Protein AF-A0A939LYI3-F1 (afdb_monomer)

Organism: NCBI:txid1289170

Foldseek 3Di:
DDPVVVLVVVVQVLCCVLQNHWDWDDFDDDQWTWTWTDGLNWIKIKIKGWDAFPPDPDADVRAIWIAIWMATPVGTQDGDPGTDRDPVVNSVPTPSVSVNVVNVD

Radius of gyration: 13.81 Å; Cα contacts (8 Å, |Δi|>4): 170; chains: 1; bounding box: 34×32×33 Å

Mean predicted aligned error: 7.63 Å

pLDDT: mean 76.93, std 11.79, range [40.0, 89.81]

Secondary structure (DSSP, 8-state):
--HHHHHHHHHHHHHHHHHS--------SSSEEEEEEEETTEEEEEEEEEE-TTS-TTTSTT--EEEEEEEETTEEEEE--S-BSSHHHHHHTS-HHHHHHHH--

Solvent-accessible surface area (backbone atoms only — not comparable to full-atom values): 6006 Å² total; per-residue (Å²): 135,53,75,65,56,54,52,50,51,52,51,52,50,53,47,34,73,76,72,39,79,67,57,74,77,56,70,65,94,62,62,44,44,42,40,40,30,37,42,92,93,39,54,36,35,38,40,38,36,54,43,61,53,64,81,44,87,86,82,50,87,52,45,45,31,15,30,41,34,35,28,42,85,94,40,80,61,44,69,49,88,70,61,24,81,37,64,68,54,22,58,69,65,48,61,59,66,63,47,48,59,66,65,74,110

Sequence (105 aa):
MSKREEIRAHVLNALATKLGDVVSTSSELSLVYEFSGEVDGRPLRVVVKQFPAGENPETYGGREKWSVELFGEDGELDRFHNPEDSLELAFDMVNWDKVKDYFVK

Structure (mmCIF, N/CA/C/O backbone):
data_AF-A0A939LYI3-F1
#
_entry.id   AF-A0A939LYI3-F1
#
loop_
_atom_site.group_PDB
_atom_site.id
_atom_site.type_symbol
_atom_site.label_atom_id
_atom_site.label_alt_id
_atom_site.label_comp_id
_atom_site.label_asym_id
_atom_site.label_entity_id
_atom_site.label_seq_id
_atom_site.pdbx_PDB_ins_code
_atom_site.Cartn_x
_atom_site.Cartn_y
_atom_site.Cartn_z
_atom_site.occupancy
_atom_site.B_iso_or_equiv
_atom_site.auth_seq_id
_atom_site.auth_comp_id
_atom_site.auth_asym_id
_atom_site.auth_atom_id
_atom_site.pdbx_PDB_model_num
ATOM 1 N N . MET A 1 1 ? 13.337 17.796 -6.782 1.00 59.38 1 MET A N 1
ATOM 2 C CA . MET A 1 1 ? 12.621 16.783 -5.987 1.00 59.38 1 MET A CA 1
ATOM 3 C C . MET A 1 1 ? 13.412 15.494 -6.095 1.00 59.38 1 MET A C 1
ATOM 5 O O . MET A 1 1 ? 13.933 15.218 -7.169 1.00 59.38 1 MET A O 1
ATOM 9 N N . SER A 1 2 ? 13.616 14.781 -4.995 1.00 77.00 2 SER A N 1
ATOM 10 C CA . SER A 1 2 ? 14.302 13.484 -5.001 1.00 77.00 2 SER A CA 1
ATOM 11 C C . SER A 1 2 ? 13.312 12.348 -5.290 1.00 77.00 2 SER A C 1
ATOM 13 O O . SER A 1 2 ? 12.158 12.435 -4.876 1.00 77.00 2 SER A O 1
ATOM 15 N N . LYS A 1 3 ? 13.766 11.242 -5.908 1.00 73.56 3 LYS A N 1
ATOM 16 C CA . LYS A 1 3 ? 12.952 10.017 -6.121 1.00 73.56 3 LYS A CA 1
ATOM 17 C C . LYS A 1 3 ? 12.274 9.541 -4.822 1.00 73.56 3 LYS A C 1
ATOM 19 O O . LYS A 1 3 ? 11.173 9.009 -4.839 1.00 73.56 3 LYS A O 1
ATOM 24 N N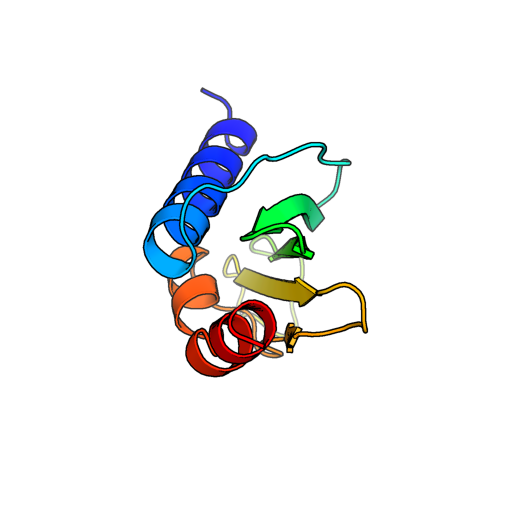 . ARG A 1 4 ? 12.903 9.804 -3.670 1.00 71.19 4 ARG A N 1
ATOM 25 C CA . ARG A 1 4 ? 12.353 9.551 -2.329 1.00 71.19 4 ARG A CA 1
ATOM 26 C C . ARG A 1 4 ? 11.107 10.383 -2.023 1.00 71.19 4 ARG A C 1
ATOM 28 O O . ARG A 1 4 ? 10.139 9.852 -1.492 1.00 71.19 4 ARG A O 1
ATOM 35 N N . GLU A 1 5 ? 11.154 11.683 -2.287 1.00 73.75 5 GLU A N 1
ATOM 36 C CA . GLU A 1 5 ? 10.021 12.580 -2.046 1.00 73.75 5 GLU A CA 1
ATOM 37 C C . GLU A 1 5 ? 8.853 12.246 -2.972 1.00 73.75 5 GLU A C 1
ATOM 39 O O . GLU A 1 5 ? 7.710 12.286 -2.532 1.00 73.75 5 GLU A O 1
ATOM 44 N N . GLU A 1 6 ? 9.145 11.834 -4.207 1.00 81.06 6 GLU A N 1
ATOM 45 C CA . GLU A 1 6 ? 8.144 11.368 -5.170 1.00 81.06 6 GLU A CA 1
ATOM 46 C C . GLU A 1 6 ? 7.450 10.085 -4.691 1.00 81.06 6 GLU A C 1
ATOM 48 O O . GLU A 1 6 ? 6.223 10.044 -4.635 1.00 81.06 6 GLU A O 1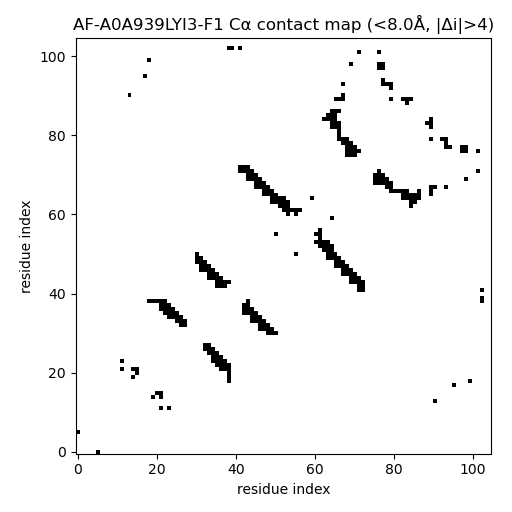
ATOM 53 N N . ILE A 1 7 ? 8.215 9.070 -4.263 1.00 79.19 7 ILE A N 1
ATOM 54 C CA . ILE A 1 7 ? 7.660 7.819 -3.712 1.00 79.19 7 ILE A CA 1
ATOM 55 C C . ILE A 1 7 ? 6.828 8.111 -2.463 1.00 79.19 7 ILE A C 1
ATOM 57 O O . ILE A 1 7 ? 5.702 7.635 -2.349 1.00 79.19 7 ILE A O 1
ATOM 61 N N . ARG A 1 8 ? 7.346 8.931 -1.540 1.00 78.62 8 ARG A N 1
ATOM 62 C CA . ARG A 1 8 ? 6.610 9.320 -0.332 1.00 78.62 8 ARG A CA 1
ATOM 63 C C . ARG A 1 8 ? 5.301 10.023 -0.680 1.00 78.62 8 ARG A C 1
ATOM 65 O O . ARG A 1 8 ? 4.269 9.664 -0.126 1.00 78.62 8 ARG A O 1
ATOM 72 N N . ALA A 1 9 ? 5.331 11.007 -1.576 1.00 81.69 9 ALA A N 1
ATOM 73 C CA . ALA A 1 9 ? 4.134 11.732 -1.985 1.00 81.69 9 ALA A CA 1
ATOM 74 C C . ALA A 1 9 ? 3.108 10.796 -2.639 1.00 81.69 9 ALA A C 1
ATOM 76 O O . ALA A 1 9 ? 1.924 10.886 -2.326 1.00 81.69 9 ALA A O 1
ATOM 77 N N . HIS A 1 10 ? 3.559 9.867 -3.486 1.00 83.44 10 HIS A N 1
ATOM 78 C CA . HIS A 1 10 ? 2.692 8.880 -4.123 1.00 83.44 10 HIS A CA 1
ATOM 79 C C . HIS A 1 10 ? 2.032 7.951 -3.096 1.00 83.44 10 HIS A C 1
ATOM 81 O O . HIS A 1 10 ? 0.813 7.808 -3.104 1.00 83.44 10 HIS A O 1
ATOM 87 N N . VAL A 1 11 ? 2.815 7.382 -2.173 1.00 82.25 11 VAL A N 1
ATOM 88 C CA . VAL A 1 11 ? 2.314 6.505 -1.103 1.00 82.25 11 VAL A CA 1
ATOM 89 C C . VAL A 1 11 ? 1.299 7.235 -0.229 1.00 82.25 11 VAL A C 1
ATOM 91 O O . VAL A 1 11 ? 0.204 6.726 -0.016 1.00 82.25 11 VAL A O 1
ATOM 94 N N . LEU A 1 12 ? 1.623 8.442 0.242 1.00 80.81 12 LEU A N 1
ATOM 95 C CA . LEU A 1 12 ? 0.710 9.217 1.085 1.00 80.81 12 LEU A CA 1
ATOM 96 C C . LEU A 1 12 ? -0.576 9.582 0.348 1.00 80.81 12 LEU A C 1
ATOM 98 O O . LEU A 1 12 ? -1.646 9.485 0.932 1.00 80.81 12 LEU A O 1
ATOM 102 N N . ASN A 1 13 ? -0.491 9.947 -0.931 1.00 84.75 13 ASN A N 1
ATOM 103 C CA . ASN A 1 13 ? -1.670 10.241 -1.736 1.00 84.75 13 ASN A CA 1
ATOM 104 C C . ASN A 1 13 ? -2.548 8.996 -1.956 1.00 84.75 13 ASN A C 1
ATOM 106 O O . ASN A 1 13 ? -3.771 9.073 -1.841 1.00 84.75 13 ASN A O 1
ATOM 110 N N . ALA A 1 14 ? -1.937 7.842 -2.235 1.00 83.69 14 ALA A N 1
ATOM 111 C CA . ALA A 1 14 ? -2.651 6.580 -2.397 1.00 83.69 14 ALA A CA 1
ATOM 112 C C . ALA A 1 14 ? -3.350 6.166 -1.094 1.00 83.69 14 ALA A C 1
ATOM 114 O O . ALA A 1 14 ? -4.542 5.862 -1.104 1.00 83.69 14 ALA A O 1
ATOM 115 N N . LEU A 1 15 ? -2.643 6.236 0.038 1.00 82.44 15 LEU A N 1
ATOM 116 C CA . LEU A 1 15 ? -3.217 5.960 1.354 1.00 82.44 15 LEU A CA 1
ATOM 117 C C . LEU A 1 15 ? -4.337 6.944 1.693 1.00 82.44 15 LEU A C 1
ATOM 119 O O . LEU A 1 15 ? -5.416 6.504 2.071 1.00 82.44 15 LEU A O 1
ATOM 123 N N . ALA A 1 16 ? -4.131 8.243 1.465 1.00 82.00 16 ALA A N 1
ATOM 124 C CA . ALA A 1 16 ? -5.142 9.262 1.724 1.00 82.00 16 ALA A CA 1
ATOM 125 C C . ALA A 1 16 ? -6.421 9.042 0.912 1.00 82.00 16 ALA A C 1
ATOM 127 O O . ALA A 1 16 ? -7.530 9.137 1.434 1.00 82.00 16 ALA A O 1
ATOM 128 N N . THR A 1 17 ? -6.266 8.670 -0.359 1.00 84.31 17 THR A N 1
ATOM 129 C CA . THR A 1 17 ? -7.386 8.362 -1.257 1.00 84.31 17 THR A CA 1
ATOM 130 C C . THR A 1 17 ? -8.161 7.119 -0.812 1.00 84.31 17 THR A C 1
ATOM 132 O O . THR A 1 17 ? -9.374 7.046 -1.007 1.00 84.31 17 THR A O 1
ATOM 135 N N . LYS A 1 18 ? -7.478 6.114 -0.248 1.00 83.00 18 LYS A N 1
ATOM 136 C CA . LYS A 1 18 ? -8.090 4.823 0.100 1.00 83.00 18 LYS A CA 1
ATOM 137 C C . LYS A 1 18 ? -8.603 4.764 1.539 1.00 83.00 18 LYS A C 1
ATOM 139 O O . LYS A 1 18 ? -9.608 4.092 1.757 1.00 83.00 18 LYS A O 1
ATOM 144 N N . LEU A 1 19 ? -7.934 5.420 2.487 1.00 77.81 19 LEU A N 1
ATOM 145 C CA . LEU A 1 19 ? -8.146 5.271 3.932 1.00 77.81 19 LEU A CA 1
ATOM 146 C C . LEU A 1 19 ? -8.497 6.576 4.667 1.00 77.81 19 LEU A C 1
ATOM 148 O O . LEU A 1 19 ? -9.026 6.493 5.766 1.00 77.81 19 LEU A O 1
ATOM 152 N N . GLY A 1 20 ? -8.262 7.759 4.089 1.00 73.56 20 GLY A N 1
ATOM 153 C CA . GLY A 1 20 ? -8.453 9.046 4.781 1.00 73.56 20 GLY A CA 1
ATOM 154 C C . GLY A 1 20 ? -7.144 9.656 5.297 1.00 73.56 20 GLY A C 1
ATOM 155 O O . GLY A 1 20 ? -6.073 9.281 4.842 1.00 73.56 20 GLY A O 1
ATOM 156 N N . ASP A 1 21 ? -7.201 10.644 6.192 1.00 70.75 21 ASP A N 1
ATOM 157 C CA . ASP A 1 21 ? -6.009 11.405 6.611 1.00 70.75 21 ASP A CA 1
ATOM 158 C C . ASP A 1 21 ? -4.956 10.498 7.284 1.00 70.75 21 ASP A C 1
ATOM 160 O O . ASP A 1 21 ? -5.264 9.798 8.245 1.00 70.75 21 ASP A 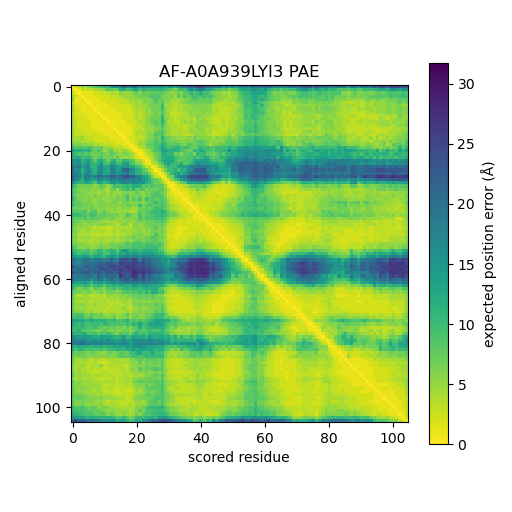O 1
ATOM 164 N N . VAL A 1 22 ? -3.719 10.492 6.766 1.00 65.12 22 VAL A N 1
ATOM 165 C CA . VAL A 1 22 ? -2.627 9.623 7.242 1.00 65.12 22 VAL A CA 1
ATOM 166 C C . VAL A 1 22 ? -1.453 10.465 7.732 1.00 65.12 22 VAL A C 1
ATOM 168 O O . VAL A 1 22 ? -0.759 11.122 6.952 1.00 65.12 22 VAL A O 1
ATOM 171 N N . VAL A 1 23 ? -1.157 10.373 9.030 1.00 63.19 23 VAL A N 1
ATOM 172 C CA . VAL A 1 23 ? -0.034 11.083 9.662 1.00 63.19 23 VAL A CA 1
ATOM 173 C C . VAL A 1 23 ? 1.241 10.235 9.601 1.00 63.19 23 VAL A C 1
ATOM 175 O O . VAL A 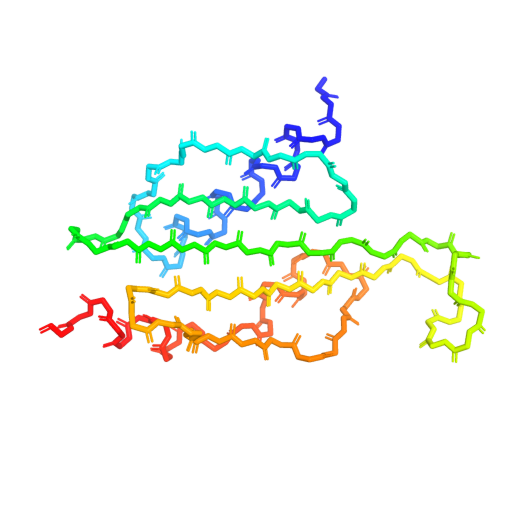1 23 ? 1.390 9.281 10.349 1.00 63.19 23 VAL A O 1
ATOM 178 N N . SER A 1 24 ? 2.189 10.571 8.720 1.00 60.81 24 SER A N 1
ATOM 179 C CA . SER A 1 24 ? 3.414 9.774 8.496 1.00 60.81 24 SER A CA 1
ATOM 180 C C . SER A 1 24 ? 4.601 10.189 9.375 1.00 60.81 24 SER A C 1
ATOM 182 O O . SER A 1 24 ? 4.975 11.363 9.379 1.00 60.81 24 SER A O 1
ATOM 184 N N . THR A 1 25 ? 5.249 9.229 10.055 1.00 54.81 25 THR A N 1
ATOM 185 C CA . THR A 1 25 ? 6.258 9.523 11.101 1.00 54.81 25 THR A CA 1
ATOM 186 C C . THR A 1 25 ? 7.720 9.128 10.836 1.00 54.81 25 THR A C 1
ATOM 188 O O . THR A 1 25 ? 8.587 9.699 11.491 1.00 54.81 25 THR A O 1
ATOM 191 N N . SER A 1 26 ? 8.080 8.252 9.887 1.00 54.69 26 SER A N 1
ATOM 192 C CA . SER A 1 26 ? 9.506 7.958 9.590 1.00 54.69 26 SER A CA 1
ATOM 193 C C . SER A 1 26 ? 9.703 7.153 8.296 1.00 54.69 26 SER A C 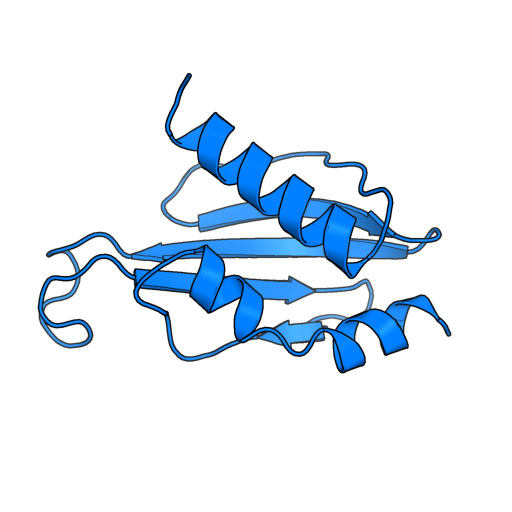1
ATOM 195 O O . SER A 1 26 ? 8.732 6.622 7.770 1.00 54.69 26 SER A O 1
ATOM 197 N N . SER A 1 27 ? 10.950 7.069 7.805 1.00 51.91 27 SER A N 1
ATOM 198 C CA . SER A 1 27 ? 11.424 6.115 6.783 1.00 51.91 27 SER A CA 1
ATOM 199 C C . SER A 1 27 ? 12.929 5.831 6.975 1.00 51.91 27 SER A C 1
ATOM 201 O O . SER A 1 27 ? 13.711 6.789 6.946 1.00 51.91 27 SER A O 1
ATOM 203 N N . GLU A 1 28 ? 13.359 4.570 7.095 1.00 44.81 28 GLU A N 1
ATOM 204 C CA . GLU A 1 28 ? 14.785 4.169 7.055 1.00 44.81 28 GLU A CA 1
ATOM 205 C C . GLU A 1 28 ? 15.227 3.653 5.666 1.00 44.81 28 GLU A C 1
ATOM 207 O O . GLU A 1 28 ? 14.400 3.364 4.805 1.00 44.81 28 GLU A O 1
ATOM 212 N N . LEU A 1 29 ? 16.546 3.638 5.416 1.00 40.00 29 LEU A N 1
ATOM 213 C CA . LEU A 1 29 ? 17.188 3.550 4.092 1.00 40.00 29 LEU A CA 1
ATOM 214 C C . LEU A 1 29 ? 17.542 2.114 3.657 1.00 40.00 29 LEU A C 1
ATOM 216 O O . LEU A 1 29 ? 18.506 1.534 4.150 1.00 40.00 29 LEU A O 1
ATOM 220 N N . SER A 1 30 ? 16.838 1.603 2.642 1.00 57.59 30 SER A N 1
ATOM 221 C CA . SER A 1 30 ? 17.316 0.634 1.634 1.00 57.59 30 SER A CA 1
ATOM 222 C C . SER A 1 30 ? 16.311 0.588 0.462 1.00 57.59 30 SER A C 1
ATOM 224 O O . SER A 1 30 ? 15.467 1.475 0.355 1.00 57.59 30 SER A O 1
ATOM 226 N N . LEU A 1 31 ? 16.356 -0.437 -0.402 1.00 64.19 31 LEU A N 1
ATOM 227 C CA . LEU A 1 31 ? 15.297 -0.782 -1.372 1.00 64.19 31 LEU A CA 1
ATOM 228 C C . LEU A 1 31 ? 13.906 -0.998 -0.733 1.00 64.19 31 LEU A C 1
ATOM 230 O O . LEU A 1 31 ? 12.926 -1.255 -1.425 1.00 64.19 31 LEU A O 1
ATOM 234 N N . VAL A 1 32 ? 13.819 -0.918 0.591 1.00 74.25 32 VAL A N 1
ATOM 235 C CA . VAL A 1 32 ? 12.604 -1.024 1.382 1.00 74.25 32 VAL A CA 1
ATOM 236 C C . VAL A 1 32 ? 12.303 0.340 2.003 1.00 74.25 32 VAL A C 1
ATOM 238 O O . VAL A 1 32 ? 13.115 0.875 2.754 1.00 74.25 32 VAL A O 1
ATOM 241 N N . TYR A 1 33 ? 11.131 0.888 1.698 1.00 78.25 33 TYR A N 1
ATOM 242 C CA . TYR A 1 33 ? 10.587 2.117 2.258 1.00 78.25 33 TYR A CA 1
ATOM 243 C C . TYR A 1 33 ? 9.483 1.768 3.252 1.00 78.25 33 TYR A C 1
ATOM 245 O O . TYR A 1 33 ? 8.431 1.266 2.864 1.00 78.25 33 TYR A O 1
ATOM 253 N N . GLU A 1 34 ? 9.707 2.042 4.530 1.00 79.94 34 GLU A N 1
ATOM 254 C CA . GLU A 1 34 ? 8.701 1.851 5.575 1.00 79.94 34 GLU A CA 1
ATOM 255 C C . GLU A 1 34 ? 8.060 3.190 5.947 1.00 79.94 34 GLU A C 1
ATOM 257 O O . GLU A 1 34 ? 8.759 4.192 6.098 1.00 79.94 34 GLU A O 1
ATOM 262 N N . PHE A 1 35 ? 6.737 3.200 6.081 1.00 79.88 35 PHE A N 1
ATOM 263 C CA . PHE A 1 35 ? 5.937 4.341 6.501 1.00 79.88 35 PHE A CA 1
ATOM 264 C C . PHE A 1 35 ? 5.027 3.900 7.637 1.00 79.88 35 PHE A C 1
ATOM 266 O O . PHE A 1 35 ? 4.186 3.028 7.451 1.00 79.88 35 PHE A O 1
ATOM 273 N N . SER A 1 36 ? 5.151 4.537 8.792 1.00 81.38 36 SER A N 1
ATOM 274 C CA . SER A 1 36 ? 4.195 4.373 9.888 1.00 81.38 36 SER A CA 1
ATOM 275 C C . SER A 1 36 ? 3.266 5.575 9.935 1.00 81.38 36 SER A C 1
ATOM 277 O O . SER A 1 36 ? 3.720 6.712 9.771 1.00 81.38 36 SER A O 1
ATOM 279 N N . GLY A 1 37 ? 1.988 5.325 10.177 1.00 80.75 37 GLY A N 1
ATOM 280 C CA . GLY A 1 37 ? 0.983 6.335 10.434 1.00 80.75 37 GLY A CA 1
ATOM 281 C C . GLY A 1 37 ? -0.195 5.788 11.218 1.00 80.75 37 GLY A C 1
ATOM 282 O O . GLY A 1 37 ? -0.104 4.733 11.839 1.00 80.75 37 GLY A O 1
ATOM 283 N N . GLU A 1 38 ? -1.281 6.541 11.215 1.00 81.56 38 GLU A N 1
ATOM 284 C CA . GLU A 1 38 ? -2.491 6.233 11.964 1.00 81.56 38 GLU A CA 1
ATOM 285 C C . GLU A 1 38 ? -3.702 6.544 11.085 1.00 81.56 38 GLU A C 1
ATOM 287 O O . GLU A 1 38 ? -3.675 7.526 10.342 1.00 81.56 38 GLU A O 1
ATOM 292 N N . VAL A 1 39 ? -4.724 5.694 11.155 1.00 80.94 39 VAL A N 1
ATOM 293 C CA . VAL A 1 39 ? -6.035 5.886 10.525 1.00 80.94 39 VAL A CA 1
ATOM 294 C C . VAL A 1 39 ? -7.080 5.660 11.613 1.00 80.94 39 VAL A C 1
ATOM 296 O O . VAL A 1 39 ? -7.071 4.616 12.262 1.00 80.94 39 VAL A O 1
ATOM 299 N N . ASP A 1 40 ? -7.941 6.651 11.851 1.00 80.00 40 ASP A N 1
ATOM 300 C CA . ASP A 1 40 ? -9.004 6.605 12.868 1.00 80.00 40 ASP A CA 1
ATOM 301 C C . ASP A 1 40 ? -8.536 6.157 14.273 1.00 80.00 40 ASP A C 1
ATOM 303 O O . ASP A 1 40 ? -9.205 5.378 14.952 1.00 80.00 40 ASP A O 1
ATOM 307 N N . GLY A 1 41 ? -7.374 6.626 14.742 1.00 79.50 41 GLY A N 1
ATOM 308 C CA . GLY A 1 41 ? -6.858 6.253 16.068 1.00 79.50 41 GLY A CA 1
ATOM 309 C C . GLY A 1 41 ? -6.073 4.940 16.110 1.00 79.50 41 GLY A C 1
ATOM 310 O O . GLY A 1 41 ? -5.567 4.575 17.171 1.00 79.50 41 GLY A O 1
ATOM 311 N N . ARG A 1 42 ? -5.980 4.207 14.992 1.00 83.31 42 ARG A N 1
ATOM 312 C CA . ARG A 1 42 ? -5.324 2.893 14.918 1.00 83.31 42 ARG A CA 1
ATOM 313 C C . ARG A 1 42 ? -4.040 2.953 14.093 1.00 83.31 42 ARG A C 1
ATOM 315 O O . ARG A 1 42 ? -4.036 3.558 13.017 1.00 83.31 42 ARG A O 1
ATOM 322 N N . PRO A 1 43 ? -2.955 2.299 14.538 1.00 85.75 43 PRO A N 1
ATOM 323 C CA . PRO A 1 43 ? -1.689 2.336 13.825 1.00 85.75 43 PRO A CA 1
ATOM 324 C C . PRO A 1 43 ? -1.781 1.585 12.492 1.00 85.75 43 PRO A C 1
ATOM 326 O O . PRO A 1 43 ? -2.349 0.497 12.393 1.00 85.75 43 PRO A O 1
ATOM 329 N N . LEU A 1 44 ? -1.159 2.166 11.474 1.00 86.69 44 LEU A N 1
ATOM 330 C CA . LEU A 1 44 ? -0.958 1.593 10.153 1.00 86.69 44 LEU A CA 1
ATOM 331 C C . LEU A 1 44 ? 0.525 1.666 9.810 1.00 86.69 44 LEU A C 1
ATOM 333 O O . LEU A 1 44 ? 1.158 2.711 9.932 1.00 86.69 44 LEU A O 1
ATOM 337 N N . ARG A 1 45 ? 1.080 0.573 9.308 1.00 88.12 45 ARG A N 1
ATOM 338 C CA . ARG A 1 45 ? 2.454 0.511 8.827 1.00 88.12 45 ARG A CA 1
ATOM 339 C C . ARG A 1 45 ? 2.474 -0.044 7.415 1.00 88.12 45 ARG A C 1
ATOM 341 O O . ARG A 1 45 ? 1.878 -1.078 7.137 1.00 88.12 45 ARG A O 1
ATOM 348 N N . VAL A 1 46 ? 3.162 0.651 6.525 1.00 87.31 46 VAL A N 1
ATOM 349 C CA . VAL A 1 46 ? 3.234 0.366 5.093 1.00 87.31 46 VAL A CA 1
ATOM 350 C C . VAL A 1 46 ? 4.683 0.123 4.732 1.00 87.31 46 VAL A C 1
ATOM 352 O O . VAL A 1 46 ? 5.531 0.978 4.962 1.00 87.31 46 VAL A O 1
ATOM 355 N N . VAL A 1 47 ? 4.971 -1.031 4.152 1.00 86.88 47 VAL A N 1
ATOM 356 C CA . VAL A 1 47 ? 6.305 -1.402 3.693 1.00 86.88 47 VAL A CA 1
ATOM 357 C C . VAL A 1 47 ? 6.263 -1.530 2.178 1.00 86.88 47 VAL A C 1
ATOM 359 O O . VAL A 1 47 ? 5.625 -2.426 1.637 1.00 86.88 47 VAL A O 1
ATOM 362 N N . VAL A 1 48 ? 6.954 -0.630 1.487 1.00 85.38 48 VAL A N 1
ATOM 363 C CA . VAL A 1 48 ? 7.090 -0.622 0.030 1.00 85.38 48 VAL A CA 1
ATOM 364 C C . VAL A 1 48 ? 8.473 -1.134 -0.338 1.00 85.38 48 VAL A C 1
ATOM 366 O O . VAL A 1 48 ? 9.477 -0.546 0.049 1.00 85.38 48 VAL A O 1
ATOM 369 N N . LYS A 1 49 ? 8.552 -2.214 -1.107 1.00 83.12 49 LYS A N 1
ATOM 370 C CA . LYS A 1 49 ? 9.817 -2.801 -1.564 1.00 83.12 49 LYS A CA 1
ATOM 371 C C . LYS A 1 49 ? 9.993 -2.528 -3.049 1.00 83.12 49 LYS A C 1
ATOM 373 O O . LYS A 1 49 ? 9.135 -2.892 -3.847 1.00 83.12 49 LYS A O 1
ATOM 378 N N . GLN A 1 50 ? 11.106 -1.907 -3.406 1.00 81.00 50 GLN A N 1
ATOM 379 C CA . GLN A 1 50 ? 11.545 -1.686 -4.774 1.00 81.00 50 GLN A CA 1
ATOM 380 C C . GLN A 1 50 ? 12.595 -2.736 -5.141 1.00 81.00 50 GLN A C 1
ATOM 382 O O . GLN A 1 50 ? 13.570 -2.934 -4.430 1.00 81.00 50 GLN A O 1
ATOM 387 N N . PHE A 1 51 ? 12.433 -3.387 -6.279 1.00 79.69 51 PHE A N 1
ATOM 388 C CA . PHE A 1 51 ? 13.388 -4.336 -6.834 1.00 79.69 51 PHE A CA 1
ATOM 389 C C . PHE A 1 51 ? 13.886 -3.756 -8.161 1.00 79.69 51 PHE A C 1
ATOM 391 O O . PHE A 1 51 ? 13.140 -3.761 -9.141 1.00 79.69 51 PHE A O 1
ATOM 398 N N . PRO A 1 52 ? 15.093 -3.179 -8.219 1.00 72.62 52 PRO A N 1
ATOM 399 C CA . PRO A 1 52 ? 15.566 -2.486 -9.407 1.00 72.62 52 PRO A CA 1
ATOM 400 C C . PRO A 1 52 ? 15.875 -3.461 -10.546 1.00 72.62 52 PRO A C 1
ATOM 402 O O . PRO A 1 52 ? 16.202 -4.635 -10.350 1.00 72.62 52 PRO A O 1
ATOM 405 N N . ALA A 1 53 ? 15.781 -2.938 -11.767 1.00 70.81 53 ALA A N 1
ATOM 406 C CA . ALA A 1 53 ? 16.114 -3.669 -12.979 1.00 70.81 53 ALA A CA 1
ATOM 407 C C . ALA A 1 53 ? 17.554 -4.214 -12.920 1.00 70.81 53 ALA A C 1
ATOM 409 O O . ALA A 1 53 ? 18.500 -3.467 -12.683 1.00 70.81 53 ALA A O 1
ATOM 410 N N . GLY A 1 54 ? 17.717 -5.514 -13.177 1.00 63.03 54 GLY A N 1
ATOM 411 C CA . GLY A 1 54 ? 19.028 -6.153 -13.336 1.00 63.03 54 GLY A CA 1
ATOM 412 C C . GLY A 1 54 ? 19.664 -6.735 -12.068 1.00 63.03 54 GLY A C 1
ATOM 413 O O . GLY A 1 54 ? 20.609 -7.504 -12.202 1.00 63.03 54 GLY A O 1
ATOM 414 N N . GLU A 1 55 ? 19.139 -6.466 -10.866 1.00 57.03 55 GLU A N 1
ATOM 415 C CA . GLU A 1 55 ? 19.654 -7.083 -9.625 1.00 57.03 55 GLU A CA 1
ATOM 416 C C . GLU A 1 55 ? 19.082 -8.485 -9.348 1.00 57.03 55 GLU A C 1
ATOM 418 O O . GLU A 1 55 ? 19.577 -9.188 -8.472 1.00 57.03 55 GLU A O 1
ATOM 423 N N . ASN A 1 56 ? 18.078 -8.930 -10.116 1.00 51.59 56 ASN A N 1
ATOM 424 C CA . ASN A 1 56 ? 17.493 -10.267 -9.985 1.00 51.59 56 ASN A CA 1
ATOM 425 C C . ASN A 1 56 ? 17.386 -10.973 -11.354 1.00 51.59 56 ASN A C 1
ATOM 427 O O . ASN A 1 56 ? 16.404 -10.766 -12.078 1.00 51.59 56 ASN A O 1
ATOM 431 N N . PRO A 1 57 ? 18.388 -11.784 -11.747 1.00 47.62 57 PRO A N 1
ATOM 432 C CA . PRO A 1 57 ? 18.413 -12.447 -13.052 1.00 47.62 57 PRO A CA 1
ATOM 433 C C . PRO A 1 57 ? 17.376 -13.575 -13.206 1.00 47.62 57 PRO A C 1
ATOM 435 O O . PRO A 1 57 ? 17.073 -13.946 -14.337 1.00 47.62 57 PRO A O 1
ATOM 438 N N . GLU A 1 58 ? 16.797 -14.093 -12.11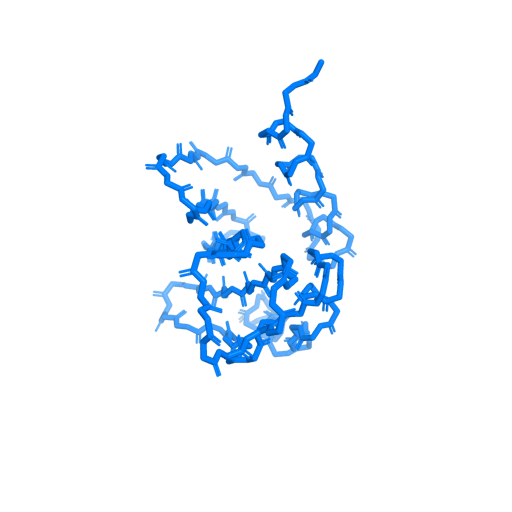6 1.00 50.72 58 GLU A N 1
ATOM 439 C CA . GLU A 1 58 ? 15.956 -15.304 -12.156 1.00 50.72 58 GLU A CA 1
ATOM 440 C C . GLU A 1 58 ? 14.437 -15.056 -12.110 1.00 50.72 58 GLU A C 1
ATOM 442 O O . GLU A 1 58 ? 13.678 -15.916 -12.549 1.00 50.72 58 GLU A O 1
ATOM 447 N N . THR A 1 59 ? 13.958 -13.898 -11.636 1.00 55.72 59 THR A N 1
ATOM 448 C CA . THR A 1 59 ? 12.519 -13.720 -11.329 1.00 55.72 59 THR A CA 1
ATOM 449 C C . THR A 1 59 ? 11.790 -12.625 -12.109 1.00 55.72 59 THR A C 1
ATOM 451 O O . THR A 1 59 ? 10.567 -12.694 -12.206 1.00 55.72 59 THR A O 1
ATOM 454 N N . TYR A 1 60 ? 12.476 -11.630 -12.694 1.00 57.97 60 TYR A N 1
ATOM 455 C CA . TYR A 1 60 ? 11.795 -10.410 -13.188 1.00 57.97 60 TYR A CA 1
ATOM 456 C C . TYR A 1 60 ? 12.202 -9.918 -14.583 1.00 57.97 60 TYR A C 1
ATOM 458 O O . TYR A 1 60 ? 11.843 -8.808 -14.977 1.00 57.97 60 TYR A O 1
ATOM 466 N N . GLY A 1 61 ? 12.942 -10.723 -15.354 1.00 60.75 61 GLY A N 1
ATOM 467 C CA . GLY A 1 61 ? 13.248 -10.419 -16.760 1.00 60.75 61 GLY A CA 1
ATOM 468 C C . GLY A 1 61 ? 13.972 -9.082 -16.983 1.00 60.75 61 GLY A C 1
ATOM 469 O O . GLY A 1 61 ? 13.824 -8.478 -18.043 1.00 60.75 61 GLY A O 1
ATOM 470 N N . GLY A 1 62 ? 14.709 -8.595 -15.978 1.00 66.06 62 GLY A N 1
ATOM 471 C CA . GLY A 1 62 ? 15.439 -7.326 -16.041 1.00 66.06 62 GLY A CA 1
ATOM 472 C C . GLY A 1 62 ? 14.580 -6.065 -15.896 1.00 66.06 62 GLY A C 1
ATOM 473 O O . GLY A 1 62 ? 15.046 -4.993 -16.268 1.00 66.06 62 GLY A O 1
ATOM 474 N N . ARG A 1 63 ? 13.348 -6.158 -15.379 1.00 72.00 63 ARG A N 1
ATOM 475 C CA . ARG A 1 63 ? 12.478 -4.995 -15.123 1.00 72.00 63 ARG A CA 1
ATOM 476 C C . ARG A 1 63 ? 12.504 -4.576 -13.654 1.00 72.00 63 ARG A C 1
ATOM 478 O O . ARG A 1 63 ? 12.747 -5.406 -12.782 1.00 72.00 63 ARG A O 1
ATOM 485 N N . GLU A 1 64 ? 12.266 -3.288 -13.402 1.00 78.94 64 GLU A N 1
ATOM 486 C CA . GLU A 1 64 ? 12.002 -2.783 -12.051 1.00 78.94 64 GLU A CA 1
ATOM 487 C C . GLU A 1 64 ? 10.654 -3.331 -11.566 1.00 78.94 64 GLU A C 1
ATOM 489 O O . GLU A 1 64 ? 9.711 -3.443 -12.349 1.00 78.94 64 GLU A O 1
ATOM 494 N N . LYS A 1 65 ? 10.585 -3.702 -10.291 1.00 85.00 65 LYS A N 1
ATOM 495 C CA . LYS A 1 65 ? 9.433 -4.349 -9.675 1.00 85.00 65 LYS A CA 1
ATOM 496 C C . LYS A 1 65 ? 9.133 -3.759 -8.301 1.00 85.00 65 LYS A C 1
ATOM 498 O O . LYS A 1 65 ? 10.042 -3.286 -7.623 1.00 85.00 65 LYS A O 1
ATOM 503 N N . TRP A 1 66 ? 7.876 -3.806 -7.878 1.00 86.12 66 TRP A N 1
ATOM 504 C CA . TRP A 1 66 ? 7.399 -3.145 -6.661 1.00 86.12 66 TRP A CA 1
ATOM 505 C C . TRP A 1 66 ? 6.477 -4.051 -5.847 1.00 86.12 66 TRP A C 1
ATOM 507 O O . TRP A 1 66 ? 5.618 -4.716 -6.407 1.00 86.12 66 TRP A O 1
ATOM 517 N N . SER A 1 67 ? 6.620 -4.073 -4.524 1.00 86.62 67 SER A N 1
ATOM 518 C CA . SER A 1 67 ? 5.710 -4.774 -3.605 1.00 86.62 67 SER A CA 1
ATOM 519 C C . SER A 1 67 ? 5.262 -3.828 -2.499 1.00 86.62 67 SER A C 1
ATOM 521 O O . SER A 1 67 ? 6.027 -2.958 -2.080 1.00 86.62 67 SER A O 1
ATOM 523 N N . VAL A 1 68 ? 4.023 -4.002 -2.043 1.00 88.06 68 VAL A N 1
ATOM 524 C CA . VAL A 1 68 ? 3.421 -3.243 -0.947 1.00 88.06 68 VAL A CA 1
ATOM 525 C C . VAL A 1 68 ? 2.898 -4.234 0.087 1.00 88.06 68 VAL A C 1
ATOM 527 O O . VAL A 1 68 ? 2.176 -5.176 -0.240 1.00 88.06 68 VAL A O 1
ATOM 530 N N . GLU A 1 69 ? 3.286 -4.022 1.339 1.00 89.75 69 GLU A N 1
ATOM 531 C CA . GLU A 1 69 ? 2.841 -4.800 2.493 1.00 89.75 69 GLU A CA 1
ATOM 532 C C . GLU A 1 69 ? 2.242 -3.833 3.521 1.00 89.75 69 GLU A C 1
ATOM 534 O O . GLU A 1 69 ? 2.816 -2.777 3.798 1.00 89.75 69 GLU A O 1
ATOM 539 N N . LEU A 1 70 ? 1.082 -4.179 4.074 1.00 89.62 70 LEU A N 1
ATOM 540 C CA . LEU A 1 70 ? 0.355 -3.373 5.051 1.00 89.62 70 LEU A CA 1
ATOM 541 C C . LEU A 1 70 ? 0.219 -4.138 6.363 1.00 89.62 70 LEU A C 1
ATOM 543 O O . LEU A 1 70 ? -0.169 -5.304 6.379 1.00 89.62 70 LEU A O 1
ATOM 547 N N . PHE A 1 71 ? 0.489 -3.459 7.471 1.00 89.81 71 PHE A N 1
ATOM 548 C CA . PHE A 1 71 ? 0.422 -3.996 8.825 1.00 89.81 71 PHE A CA 1
ATOM 549 C C . PHE A 1 71 ? -0.398 -3.059 9.716 1.00 89.81 71 PHE A C 1
ATOM 551 O O . PHE A 1 71 ? -0.280 -1.840 9.608 1.00 89.81 71 PHE A O 1
ATOM 558 N N . GLY A 1 72 ? -1.213 -3.629 10.595 1.00 88.62 72 GLY A N 1
ATOM 559 C CA . GLY A 1 72 ? -1.920 -2.942 11.670 1.00 88.62 72 GLY A CA 1
ATOM 560 C C . GLY A 1 72 ? -1.269 -3.258 13.015 1.00 88.62 72 GLY A C 1
ATOM 561 O O . GLY A 1 72 ? -0.167 -3.808 13.067 1.00 88.62 72 GLY A O 1
ATOM 562 N N . GLU A 1 73 ? -1.967 -2.959 14.108 1.00 85.00 73 GLU A N 1
ATOM 563 C CA . GLU A 1 73 ? -1.519 -3.277 15.473 1.00 85.00 73 GLU A CA 1
ATOM 564 C C . GLU A 1 73 ? -1.348 -4.789 15.690 1.00 85.00 73 GLU A C 1
ATOM 566 O O . GLU A 1 73 ? -0.363 -5.235 16.274 1.00 85.00 73 GLU A O 1
ATOM 571 N N . ASP A 1 74 ? -2.278 -5.582 15.147 1.00 83.38 74 ASP A N 1
ATOM 572 C CA . ASP A 1 74 ? -2.349 -7.034 15.348 1.00 83.38 74 ASP A CA 1
ATOM 573 C C . ASP A 1 74 ? -1.464 -7.841 14.377 1.00 83.38 74 ASP A C 1
ATOM 575 O O . ASP A 1 74 ? -1.435 -9.073 14.431 1.00 83.38 74 ASP A O 1
ATOM 579 N N . GLY A 1 75 ? -0.746 -7.170 13.469 1.00 84.44 75 GLY A N 1
ATOM 580 C CA . GLY A 1 75 ? 0.120 -7.802 12.472 1.00 84.44 75 GLY A CA 1
ATOM 581 C C . GLY A 1 75 ? -0.252 -7.470 11.027 1.00 84.44 75 GLY A C 1
ATOM 582 O O . GLY A 1 75 ? -0.711 -6.376 10.720 1.00 84.44 75 GLY A O 1
ATOM 583 N N . GLU A 1 76 ? 0.020 -8.393 10.106 1.00 88.00 76 GLU A N 1
ATOM 584 C CA . GLU A 1 76 ? -0.153 -8.185 8.662 1.00 88.00 76 GLU A CA 1
ATOM 585 C C . GLU A 1 76 ? -1.639 -8.051 8.281 1.00 88.00 76 GLU A C 1
ATOM 587 O O . GLU A 1 76 ? -2.433 -8.974 8.474 1.00 88.00 76 GLU A O 1
ATOM 592 N N . LEU A 1 77 ? -2.015 -6.897 7.718 1.00 85.44 77 LEU A N 1
ATOM 593 C CA . LEU A 1 77 ? -3.345 -6.663 7.152 1.00 85.44 77 LEU A CA 1
ATOM 594 C C . LEU A 1 77 ? -3.431 -7.270 5.762 1.00 85.44 77 LEU A C 1
ATOM 596 O O . LEU A 1 77 ? -4.376 -7.997 5.464 1.00 85.44 77 LEU A O 1
ATOM 600 N N . ASP A 1 78 ? -2.438 -6.998 4.923 1.00 85.19 78 ASP A N 1
ATOM 601 C CA . ASP A 1 78 ? -2.346 -7.567 3.589 1.00 85.19 78 ASP A CA 1
ATOM 602 C C . ASP A 1 78 ? -0.900 -7.580 3.102 1.00 85.19 78 ASP A C 1
ATOM 604 O O . ASP A 1 78 ? -0.117 -6.669 3.388 1.00 85.19 78 ASP A O 1
ATOM 608 N N . ARG A 1 79 ? -0.556 -8.612 2.339 1.00 73.44 79 ARG A N 1
ATOM 609 C CA . ARG A 1 79 ? 0.745 -8.740 1.696 1.00 73.44 79 ARG A CA 1
ATOM 610 C C . ARG A 1 79 ? 0.550 -9.289 0.306 1.00 73.44 79 ARG A C 1
ATOM 612 O O . ARG A 1 79 ? 0.215 -10.460 0.120 1.00 73.44 79 ARG A O 1
ATOM 619 N N . PHE A 1 80 ? 0.818 -8.447 -0.683 1.00 68.25 80 PHE A N 1
ATOM 620 C CA . PHE A 1 80 ? 0.827 -8.916 -2.051 1.00 68.25 80 PHE A CA 1
ATOM 621 C C . PHE A 1 80 ? 2.182 -9.562 -2.367 1.00 68.25 80 PHE A C 1
ATOM 623 O O . PHE A 1 80 ? 3.236 -8.921 -2.340 1.00 68.25 80 PHE A O 1
ATOM 630 N N . HIS A 1 81 ? 2.150 -10.873 -2.613 1.00 63.00 81 HIS A N 1
ATOM 631 C CA . HIS A 1 81 ? 3.347 -11.710 -2.742 1.00 63.00 81 HIS A CA 1
ATOM 632 C C . HIS A 1 81 ? 4.063 -11.582 -4.097 1.00 63.00 81 HIS A C 1
ATOM 634 O O . HIS A 1 81 ? 5.239 -11.938 -4.182 1.00 63.00 81 HIS A O 1
ATOM 640 N N . ASN A 1 82 ? 3.396 -11.067 -5.135 1.00 72.50 82 ASN A N 1
ATOM 641 C CA . ASN A 1 82 ? 3.978 -10.911 -6.469 1.00 72.50 82 ASN A CA 1
ATOM 642 C C . ASN A 1 82 ? 4.297 -9.438 -6.725 1.00 72.50 82 ASN A C 1
ATOM 644 O O . ASN A 1 82 ? 3.390 -8.620 -6.698 1.00 72.50 82 ASN A O 1
ATOM 648 N N . PRO A 1 83 ? 5.551 -9.049 -6.976 1.00 78.88 83 PRO A N 1
ATOM 649 C CA . PRO A 1 83 ? 5.829 -7.650 -7.219 1.00 78.88 83 PRO A CA 1
ATOM 650 C C . PRO A 1 83 ? 5.449 -7.235 -8.650 1.00 78.88 83 PRO A C 1
ATOM 652 O O . PRO A 1 83 ? 5.650 -7.966 -9.628 1.00 78.88 83 PRO A O 1
ATOM 655 N N . GLU A 1 84 ? 4.919 -6.025 -8.758 1.00 86.38 84 GLU A N 1
ATOM 656 C CA . GLU A 1 84 ? 4.313 -5.453 -9.957 1.00 86.38 84 GLU A CA 1
ATOM 657 C C . GLU A 1 84 ? 5.275 -4.545 -10.722 1.00 86.38 84 GLU A C 1
ATOM 659 O O . GLU A 1 84 ? 6.273 -4.078 -10.180 1.00 86.38 84 GLU A O 1
ATOM 664 N N . ASP A 1 85 ? 4.983 -4.288 -11.998 1.00 85.75 85 ASP A N 1
ATOM 665 C CA . ASP A 1 85 ? 5.830 -3.459 -12.877 1.00 85.75 85 ASP A CA 1
ATOM 666 C C . ASP A 1 85 ? 5.844 -1.964 -12.497 1.00 85.75 85 ASP A C 1
ATOM 668 O O . ASP A 1 85 ? 6.670 -1.203 -13.001 1.00 85.75 85 ASP A O 1
ATOM 672 N N . SER A 1 86 ? 4.949 -1.525 -11.609 1.00 86.25 86 SER A N 1
ATOM 673 C CA . SER A 1 86 ? 4.916 -0.157 -11.093 1.00 86.25 86 SER A CA 1
ATOM 674 C C . SER A 1 86 ? 4.411 -0.111 -9.651 1.00 86.25 86 SER A C 1
ATOM 676 O O . SER A 1 86 ? 3.710 -1.011 -9.186 1.00 86.25 86 SER A O 1
ATOM 678 N N . LEU A 1 87 ? 4.754 0.971 -8.947 1.00 83.94 87 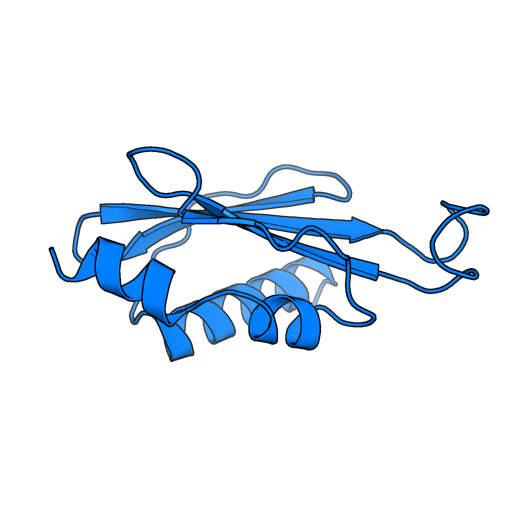LEU A N 1
ATOM 679 C CA . LEU A 1 87 ? 4.267 1.227 -7.592 1.00 83.94 87 LEU A CA 1
ATOM 680 C C . LEU A 1 87 ? 2.736 1.345 -7.547 1.00 83.94 87 LEU A C 1
ATOM 682 O O . LEU A 1 87 ? 2.115 0.796 -6.648 1.00 83.94 87 LEU A O 1
ATOM 686 N N . GLU A 1 88 ? 2.134 2.011 -8.531 1.00 86.62 88 GLU A N 1
ATOM 687 C CA . GLU A 1 88 ? 0.679 2.180 -8.633 1.00 86.62 88 GLU A CA 1
ATOM 688 C C . GLU A 1 88 ? -0.040 0.831 -8.748 1.00 86.62 88 GLU A C 1
ATOM 690 O O . GLU A 1 88 ? -0.954 0.555 -7.975 1.00 86.62 88 GLU A O 1
ATOM 695 N N . LEU A 1 89 ? 0.444 -0.055 -9.627 1.00 86.88 89 LEU A N 1
ATOM 696 C CA . LEU A 1 89 ? -0.106 -1.403 -9.760 1.00 86.88 89 LEU A CA 1
ATOM 697 C C . LEU A 1 89 ? 0.054 -2.196 -8.461 1.00 86.88 89 LEU A C 1
ATOM 699 O O . LEU A 1 89 ? -0.886 -2.854 -8.029 1.00 86.88 89 LEU A O 1
ATOM 703 N N . ALA A 1 90 ? 1.203 -2.089 -7.788 1.00 86.56 90 ALA A N 1
ATOM 704 C CA . ALA A 1 90 ? 1.402 -2.745 -6.499 1.00 86.56 90 ALA A CA 1
ATOM 705 C C . ALA 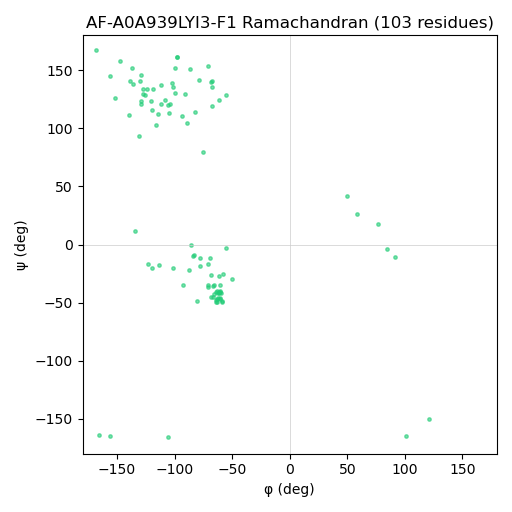A 1 90 ? 0.398 -2.259 -5.433 1.00 86.56 90 ALA A C 1
ATOM 707 O O . ALA A 1 90 ? -0.047 -3.059 -4.613 1.00 86.56 90 ALA A O 1
ATOM 708 N N . PHE A 1 91 ? 0.008 -0.978 -5.461 1.00 86.50 91 PHE A N 1
ATOM 709 C CA . PHE A 1 91 ? -1.058 -0.432 -4.612 1.00 86.50 91 PHE A CA 1
ATOM 710 C C . PHE A 1 91 ? -2.452 -0.921 -5.027 1.00 86.50 91 PHE A C 1
ATOM 712 O O . PHE A 1 91 ? -3.282 -1.172 -4.156 1.00 86.50 91 PHE A O 1
ATOM 719 N N . ASP A 1 92 ? -2.730 -1.083 -6.319 1.00 87.00 92 ASP A N 1
ATOM 720 C CA . ASP A 1 92 ? -4.017 -1.605 -6.798 1.00 87.00 92 ASP A CA 1
ATOM 721 C C . ASP A 1 92 ? -4.233 -3.085 -6.457 1.00 87.00 92 ASP A C 1
ATOM 723 O O . ASP A 1 92 ? -5.375 -3.514 -6.290 1.00 87.00 92 ASP A O 1
ATOM 727 N N . MET A 1 93 ? -3.152 -3.853 -6.294 1.00 88.12 93 MET A N 1
ATOM 728 C CA . MET A 1 93 ? -3.219 -5.264 -5.898 1.00 88.12 93 MET A CA 1
ATOM 729 C C . MET A 1 93 ? -3.484 -5.482 -4.401 1.00 88.12 93 MET A C 1
ATOM 731 O O . MET A 1 93 ? -3.792 -6.604 -3.995 1.00 88.12 93 MET A O 1
ATOM 735 N N . VAL A 1 94 ? -3.385 -4.434 -3.579 1.00 87.50 94 VAL A N 1
ATOM 736 C CA . VAL A 1 94 ? -3.720 -4.498 -2.152 1.00 87.50 94 VAL A CA 1
ATOM 737 C C . VAL A 1 94 ? -5.221 -4.719 -1.971 1.00 87.50 94 VAL A C 1
ATOM 739 O O . VAL A 1 94 ? -6.052 -4.023 -2.562 1.00 87.50 94 VAL A O 1
ATOM 742 N N . ASN A 1 95 ? -5.588 -5.628 -1.068 1.00 88.25 95 ASN A N 1
ATOM 743 C CA . ASN A 1 95 ? -6.977 -5.817 -0.666 1.00 88.25 95 ASN A CA 1
ATOM 744 C C . ASN A 1 95 ? -7.448 -4.686 0.268 1.00 88.25 95 ASN A C 1
ATOM 746 O O . ASN A 1 95 ? -7.514 -4.836 1.490 1.00 88.25 95 ASN A O 1
ATOM 750 N N . TRP A 1 96 ? -7.790 -3.538 -0.320 1.00 86.12 96 TRP A N 1
ATOM 751 C CA . TRP A 1 96 ? -8.232 -2.354 0.421 1.00 86.12 96 TRP A CA 1
ATOM 752 C C . TRP A 1 96 ? -9.503 -2.575 1.235 1.00 86.12 96 TRP A C 1
ATOM 754 O O . TRP A 1 96 ? -9.670 -1.905 2.249 1.00 86.12 96 TRP A O 1
ATOM 764 N N . ASP A 1 97 ? -10.377 -3.495 0.834 1.00 87.81 97 ASP A N 1
ATOM 765 C CA . ASP A 1 97 ? -11.587 -3.805 1.598 1.00 87.81 97 ASP A CA 1
AT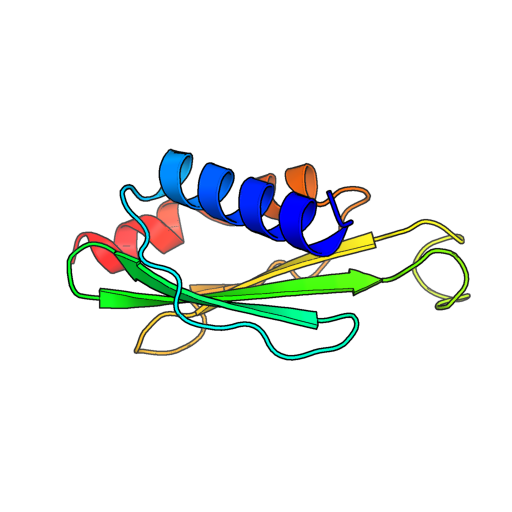OM 766 C C . ASP A 1 97 ? -11.223 -4.494 2.919 1.00 87.81 97 ASP A C 1
ATOM 768 O O . ASP A 1 97 ? -11.654 -4.052 3.981 1.00 87.81 97 ASP A O 1
ATOM 772 N N . LYS A 1 98 ? -10.313 -5.479 2.885 1.00 85.88 98 LYS A N 1
ATOM 773 C CA . LYS A 1 98 ? -9.773 -6.120 4.096 1.00 85.88 98 LYS A CA 1
ATOM 774 C C . LYS A 1 98 ? -9.059 -5.119 5.008 1.00 85.88 98 LYS A C 1
ATOM 776 O O . LYS A 1 98 ? -9.177 -5.197 6.229 1.00 85.88 98 LYS A O 1
ATOM 781 N N . VAL A 1 99 ? -8.313 -4.183 4.419 1.00 85.50 99 VAL A N 1
ATOM 782 C CA . VAL A 1 99 ? -7.613 -3.127 5.164 1.00 85.50 99 VAL A CA 1
ATOM 783 C C . VAL A 1 99 ? -8.621 -2.183 5.820 1.00 85.50 99 VAL A C 1
ATOM 785 O O . VAL A 1 99 ? -8.487 -1.884 6.999 1.00 85.50 99 VAL A O 1
ATOM 788 N N . LYS A 1 100 ? -9.663 -1.747 5.107 1.00 86.31 100 LYS A N 1
ATOM 789 C CA . LYS A 1 100 ? -10.720 -0.885 5.661 1.00 86.31 100 LYS A CA 1
ATOM 790 C C . LYS A 1 100 ? -11.509 -1.570 6.772 1.00 86.31 100 LYS A C 1
ATOM 792 O O . LYS A 1 100 ? -11.758 -0.947 7.799 1.00 86.31 100 LYS A O 1
ATOM 797 N N . ASP A 1 101 ? -11.836 -2.851 6.616 1.00 86.50 101 ASP A N 1
ATOM 798 C CA . ASP A 1 101 ? -12.533 -3.640 7.640 1.00 86.50 101 ASP A CA 1
ATOM 799 C C . ASP A 1 101 ? -11.772 -3.695 8.976 1.00 86.50 101 ASP A C 1
ATOM 801 O O . ASP A 1 101 ? -12.380 -3.881 10.032 1.00 86.50 101 ASP A O 1
ATOM 805 N N . TYR A 1 102 ? -10.445 -3.529 8.958 1.00 83.69 102 TYR A N 1
ATOM 806 C CA . TYR A 1 102 ? -9.643 -3.420 10.175 1.00 83.69 102 TYR A CA 1
ATOM 807 C C . TYR A 1 102 ? -9.862 -2.092 10.919 1.00 83.69 102 TYR A C 1
ATOM 809 O O . TYR A 1 102 ? -9.855 -2.079 12.152 1.00 83.69 102 TYR A O 1
ATOM 817 N N . PHE A 1 103 ? -10.082 -0.994 10.193 1.00 79.31 103 PHE A N 1
ATOM 818 C CA . PHE A 1 103 ? -10.233 0.349 10.767 1.00 79.31 103 PHE A CA 1
ATOM 819 C C . PHE A 1 103 ? -11.671 0.690 11.176 1.00 79.31 103 PHE A C 1
ATOM 821 O O . PHE A 1 103 ? -11.870 1.524 12.048 1.00 79.31 103 PHE A O 1
ATOM 828 N N . VAL A 1 104 ? -12.672 0.012 10.606 1.00 77.44 104 VAL A N 1
ATOM 829 C CA . VAL A 1 104 ? -14.101 0.246 10.904 1.00 77.44 104 VAL A CA 1
ATOM 830 C C . VAL A 1 104 ? -14.598 -0.509 12.155 1.00 77.44 104 VAL A C 1
ATOM 832 O O . VAL A 1 104 ? -15.716 -0.275 12.615 1.00 77.44 104 VAL A O 1
ATOM 835 N N . LYS A 1 105 ? -13.798 -1.421 12.720 1.00 58.16 105 LYS A N 1
ATOM 836 C CA . LYS A 1 105 ? -14.143 -2.154 13.955 1.00 58.16 105 LYS A CA 1
ATOM 837 C C . LYS A 1 105 ? -13.977 -1.317 15.216 1.00 58.16 105 LYS A C 1
ATOM 839 O O . LYS A 1 105 ? -14.581 -1.716 16.233 1.00 58.16 105 LYS A O 1
#

Nearest PDB structures (foldseek):
  1omo-assembly1_A  TM=4.042E-01  e=6.599E-01  Archaeoglobus fulgidus
  2q83-assembly2_B  TM=4.841E-01  e=3.773E+00  Bacillus subtilis
  6trq-assembly2_C  TM=4.630E-01  e=1.717E+00  Saccharomyces cerevisiae S288C
  5ixg-assembly1_A  TM=3.220E-01  e=8.773E+00  Burkholderia cenocepacia PC184